Protein AF-A0A497AFD1-F1 (afdb_monomer_lite)

Structure (mmCIF, N/CA/C/O backbone):
data_AF-A0A497AFD1-F1
#
_entry.id   AF-A0A497AFD1-F1
#
loop_
_atom_site.group_PDB
_atom_site.id
_atom_site.type_symbol
_atom_site.label_atom_id
_atom_site.label_alt_id
_atom_site.label_comp_id
_atom_site.label_asym_id
_atom_site.label_entity_id
_atom_site.label_seq_id
_atom_site.pdbx_PDB_ins_code
_atom_site.Cartn_x
_atom_site.Cartn_y
_atom_site.Cartn_z
_atom_site.occupancy
_atom_site.B_iso_or_equiv
_atom_site.auth_seq_id
_atom_site.auth_comp_id
_atom_site.auth_asym_id
_atom_site.auth_atom_id
_atom_site.pdbx_PDB_model_num
ATOM 1 N N . MET A 1 1 ? 13.050 28.549 -11.000 1.00 39.09 1 MET A N 1
ATOM 2 C CA . MET A 1 1 ? 12.925 27.350 -10.146 1.00 39.09 1 MET A CA 1
ATOM 3 C C . MET A 1 1 ? 11.653 26.645 -10.579 1.00 39.09 1 MET A C 1
ATOM 5 O O . MET A 1 1 ? 10.597 27.262 -10.493 1.00 39.09 1 MET A O 1
ATOM 9 N N . SER A 1 2 ? 11.755 25.484 -11.226 1.00 32.81 2 SER A N 1
ATOM 10 C CA . SER A 1 2 ? 10.602 24.881 -11.901 1.00 32.81 2 SER A CA 1
ATOM 11 C C . SER A 1 2 ? 9.744 24.088 -10.911 1.00 32.81 2 SER A C 1
ATOM 13 O O . SER A 1 2 ? 10.252 23.513 -9.952 1.00 32.81 2 SER A O 1
ATOM 15 N N . PHE A 1 3 ? 8.434 24.023 -11.154 1.00 28.17 3 PHE A N 1
ATOM 16 C CA . PHE A 1 3 ? 7.496 23.162 -10.417 1.00 28.17 3 PHE A CA 1
ATOM 17 C C . PHE A 1 3 ? 7.945 21.681 -10.401 1.00 28.17 3 PHE A C 1
ATOM 19 O O . PHE A 1 3 ? 7.660 20.952 -9.454 1.00 28.17 3 PHE A O 1
ATOM 26 N N . TRP A 1 4 ? 8.725 21.259 -11.402 1.00 32.06 4 TRP A N 1
ATOM 27 C CA . TRP A 1 4 ? 9.298 19.917 -11.517 1.00 32.06 4 TRP A CA 1
ATOM 28 C C . TRP A 1 4 ? 10.461 19.647 -10.547 1.00 32.06 4 TRP A C 1
ATOM 30 O O . TRP A 1 4 ? 10.607 18.512 -10.096 1.00 32.06 4 TRP A O 1
ATOM 40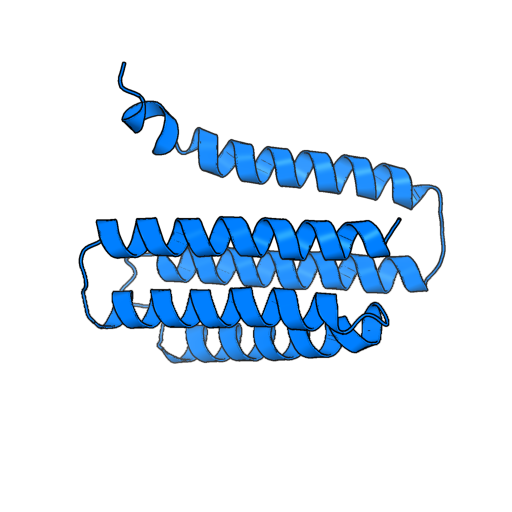 N N . ASP A 1 5 ? 11.210 20.675 -10.134 1.00 31.25 5 ASP A N 1
ATOM 41 C CA . ASP A 1 5 ? 12.281 20.551 -9.127 1.00 31.25 5 ASP A CA 1
ATOM 42 C C . ASP A 1 5 ? 11.717 20.385 -7.706 1.00 31.25 5 ASP A C 1
ATOM 44 O O . ASP A 1 5 ? 12.354 19.808 -6.825 1.00 31.25 5 ASP A O 1
ATOM 48 N N . ILE A 1 6 ? 10.489 20.865 -7.488 1.00 36.97 6 ILE A N 1
ATOM 49 C CA . ILE A 1 6 ? 9.772 20.746 -6.217 1.00 36.97 6 ILE A CA 1
ATOM 50 C C . ILE A 1 6 ? 9.176 19.335 -6.081 1.00 36.97 6 ILE A C 1
ATOM 52 O O . ILE A 1 6 ? 9.311 18.723 -5.026 1.00 36.97 6 ILE A O 1
ATOM 56 N N . VAL A 1 7 ? 8.602 18.776 -7.155 1.00 34.97 7 VAL A N 1
ATOM 57 C CA . VAL A 1 7 ? 7.932 17.456 -7.152 1.00 34.97 7 VAL A CA 1
ATOM 58 C C . VAL A 1 7 ? 8.905 16.270 -7.101 1.00 34.97 7 VAL A C 1
ATOM 60 O O . VAL A 1 7 ? 8.580 15.257 -6.486 1.00 34.97 7 VAL A O 1
ATOM 63 N N . ASN A 1 8 ? 10.110 16.401 -7.665 1.00 36.62 8 ASN A N 1
ATOM 64 C CA . ASN A 1 8 ? 11.159 15.369 -7.606 1.00 36.62 8 ASN A CA 1
ATOM 65 C C . ASN A 1 8 ? 12.081 15.479 -6.386 1.00 36.62 8 ASN A C 1
ATOM 67 O O . ASN A 1 8 ? 13.041 14.715 -6.261 1.00 36.62 8 ASN A O 1
ATOM 71 N N . SER A 1 9 ? 11.820 16.420 -5.481 1.00 32.56 9 SER A N 1
ATOM 72 C CA . SER A 1 9 ? 12.649 16.550 -4.297 1.00 32.56 9 SER A CA 1
ATOM 73 C C . SER A 1 9 ? 12.417 15.347 -3.374 1.00 32.56 9 SER A C 1
ATOM 75 O O . SER A 1 9 ? 11.257 15.043 -3.070 1.00 32.56 9 SER A O 1
ATOM 77 N N . PRO A 1 10 ? 13.481 14.697 -2.853 1.00 41.66 10 PRO A N 1
ATOM 78 C CA . PRO A 1 10 ? 13.355 13.725 -1.773 1.00 41.66 10 PRO A CA 1
ATOM 79 C C . PRO A 1 10 ? 12.468 14.282 -0.662 1.00 41.66 10 PRO A C 1
ATOM 81 O O . PRO A 1 10 ? 11.663 13.547 -0.121 1.00 41.66 10 PRO A O 1
ATOM 84 N N . VAL A 1 11 ? 12.502 15.602 -0.447 1.00 37.22 11 VAL A N 1
ATOM 85 C CA . VAL A 1 11 ? 11.670 16.361 0.488 1.00 37.22 11 VAL A CA 1
ATOM 86 C C . VAL A 1 11 ? 10.166 16.146 0.305 1.00 37.22 11 VAL A C 1
ATOM 88 O O . VAL A 1 11 ? 9.488 16.187 1.315 1.00 37.22 11 VAL A O 1
ATOM 91 N N . ILE A 1 12 ? 9.609 15.873 -0.884 1.00 38.88 12 ILE A N 1
ATOM 92 C CA . ILE A 1 12 ? 8.160 15.605 -1.033 1.00 38.88 12 ILE A CA 1
ATOM 93 C C . ILE A 1 12 ? 7.796 14.167 -0.675 1.00 38.88 12 ILE A C 1
ATOM 95 O O . ILE A 1 12 ? 6.793 13.950 -0.005 1.00 38.88 12 ILE A O 1
ATOM 99 N N . LEU A 1 13 ? 8.633 13.189 -1.017 1.00 42.22 13 LEU A N 1
ATOM 100 C CA . LEU A 1 13 ? 8.504 11.828 -0.484 1.00 42.22 13 LEU A CA 1
ATOM 101 C C . LEU A 1 13 ? 8.693 11.819 1.034 1.00 42.22 13 LEU A C 1
ATOM 103 O O . LEU A 1 13 ? 7.907 11.186 1.734 1.00 42.22 13 LEU A O 1
ATOM 107 N N . THR A 1 14 ? 9.665 12.586 1.536 1.00 45.72 14 THR A N 1
ATOM 108 C CA . THR A 1 14 ? 9.898 12.778 2.964 1.00 45.72 14 THR A CA 1
ATOM 109 C C . THR A 1 14 ? 8.737 13.523 3.611 1.00 45.72 14 THR A C 1
ATOM 111 O O . THR A 1 14 ? 8.323 13.121 4.684 1.00 45.72 14 THR A O 1
ATOM 114 N N . LEU A 1 15 ? 8.164 14.550 2.975 1.00 36.97 15 LEU A N 1
ATOM 115 C CA . LEU A 1 15 ? 7.009 15.312 3.467 1.00 36.97 15 LEU A CA 1
ATOM 116 C C . LEU A 1 15 ? 5.760 14.454 3.480 1.00 36.97 15 LEU A C 1
ATOM 118 O O . LEU A 1 15 ? 5.040 14.500 4.458 1.00 36.97 15 LEU A O 1
ATOM 122 N N . VAL A 1 16 ? 5.525 13.625 2.466 1.00 45.66 16 VAL A N 1
ATOM 123 C CA . VAL A 1 16 ? 4.439 12.645 2.482 1.00 45.66 16 VAL A CA 1
ATOM 124 C C . VAL A 1 16 ? 4.677 11.684 3.645 1.00 45.66 16 VAL A C 1
ATOM 126 O O . VAL A 1 16 ? 3.814 11.580 4.506 1.00 45.66 16 VAL A O 1
ATOM 129 N N . THR A 1 17 ? 5.866 11.085 3.798 1.00 50.34 17 THR A N 1
ATOM 130 C CA . THR A 1 17 ? 6.177 10.237 4.970 1.00 50.34 17 THR A CA 1
ATOM 131 C C . THR A 1 17 ? 6.171 10.974 6.318 1.00 50.34 17 THR A C 1
ATOM 133 O O . THR A 1 17 ? 5.902 10.345 7.333 1.00 50.34 17 THR A O 1
ATOM 136 N N . LEU A 1 18 ? 6.435 12.282 6.360 1.00 44.50 18 LEU A N 1
ATOM 137 C CA . LEU A 1 18 ? 6.412 13.127 7.561 1.00 44.50 18 LEU A CA 1
ATOM 138 C C . LEU A 1 18 ? 4.987 13.550 7.907 1.00 44.50 18 LEU A C 1
ATOM 140 O O . LEU A 1 18 ? 4.653 13.611 9.082 1.00 44.50 18 LEU A O 1
ATOM 144 N N . ILE A 1 19 ? 4.135 13.787 6.910 1.00 48.47 19 ILE A N 1
ATOM 145 C CA . ILE A 1 19 ? 2.694 13.989 7.062 1.00 48.47 19 ILE A CA 1
ATOM 146 C C . ILE A 1 19 ? 2.073 12.677 7.564 1.00 48.47 19 ILE A C 1
ATOM 148 O O . ILE A 1 19 ? 1.326 12.708 8.537 1.00 48.47 19 ILE A O 1
ATOM 152 N N . TRP A 1 20 ? 2.480 11.521 7.020 1.00 55.88 20 TRP A N 1
ATOM 153 C CA . TRP A 1 20 ? 2.125 10.189 7.532 1.00 55.88 20 TRP A CA 1
ATOM 154 C C . TRP A 1 20 ? 2.637 9.957 8.959 1.00 55.88 20 TRP A C 1
ATOM 156 O O . TRP A 1 20 ? 1.873 9.522 9.811 1.00 55.88 20 TRP A O 1
ATOM 166 N N . GLY A 1 21 ? 3.897 10.282 9.257 1.00 51.00 21 GLY A N 1
ATOM 167 C CA . GLY A 1 21 ? 4.484 10.134 10.592 1.00 51.00 21 GLY A CA 1
ATOM 168 C C . GLY A 1 21 ? 3.837 11.052 11.628 1.00 51.00 21 GLY A C 1
ATOM 169 O O . GLY A 1 21 ? 3.588 10.622 12.745 1.00 51.00 21 GLY A O 1
ATOM 170 N N . SER A 1 22 ? 3.497 12.282 11.244 1.00 46.84 22 SER A N 1
ATOM 171 C CA . SER A 1 22 ? 2.810 13.286 12.064 1.00 46.84 22 SER A CA 1
ATOM 172 C C . SER A 1 22 ? 1.352 12.917 12.341 1.00 46.84 22 SER A C 1
ATOM 174 O O . SER A 1 22 ? 0.908 13.000 13.487 1.00 46.84 22 SER A O 1
ATOM 176 N N . LEU A 1 23 ? 0.616 12.457 11.323 1.00 51.94 23 LEU A N 1
ATOM 177 C CA . LEU A 1 23 ? -0.770 12.007 11.468 1.00 51.94 23 LEU A CA 1
ATOM 178 C C . LEU A 1 23 ? -0.846 10.719 12.282 1.00 51.94 23 LEU A C 1
ATOM 180 O O . LEU A 1 23 ? -1.630 10.651 13.224 1.00 51.94 23 LEU A O 1
ATOM 184 N N . VAL A 1 24 ? 0.012 9.736 11.990 1.00 53.25 24 VAL A N 1
ATOM 185 C CA . VAL A 1 24 ? 0.115 8.495 12.768 1.00 53.25 24 VAL A CA 1
ATOM 186 C C . VAL A 1 24 ? 0.562 8.793 14.196 1.00 53.25 24 VAL A C 1
ATOM 188 O O . VAL A 1 24 ? -0.047 8.265 15.115 1.00 53.25 24 VAL A O 1
ATOM 191 N N . ALA A 1 25 ? 1.552 9.661 14.427 1.00 52.00 25 ALA A N 1
ATOM 192 C CA . ALA A 1 25 ? 1.996 10.016 15.776 1.00 52.00 25 ALA A CA 1
ATOM 193 C C . ALA A 1 25 ? 0.915 10.772 16.558 1.00 52.00 25 ALA A C 1
ATOM 195 O O . ALA A 1 25 ? 0.602 10.384 17.682 1.00 52.00 25 ALA A O 1
ATOM 196 N N . SER A 1 26 ? 0.289 11.795 15.972 1.00 50.47 26 SER A N 1
ATOM 197 C CA . SER A 1 26 ? -0.795 12.555 16.616 1.00 50.47 26 SER A CA 1
ATOM 198 C C . SER A 1 26 ? -1.984 11.655 16.956 1.00 50.47 26 SER A C 1
ATOM 200 O O . SER A 1 26 ? -2.563 11.757 18.036 1.00 50.47 26 SER A O 1
ATOM 202 N N . TRP A 1 27 ? -2.306 10.710 16.075 1.00 55.97 27 TRP A N 1
ATOM 203 C CA . TRP A 1 27 ? -3.396 9.762 16.270 1.00 55.97 27 TRP A CA 1
ATOM 204 C C . TRP A 1 27 ? -3.039 8.617 17.239 1.00 55.97 27 TRP A C 1
ATOM 206 O O . TRP A 1 27 ? -3.865 8.264 18.076 1.00 55.97 27 TRP A O 1
ATOM 216 N N . VAL A 1 28 ? -1.800 8.107 17.243 1.00 54.00 28 VAL A N 1
ATOM 217 C CA . VAL A 1 28 ? -1.277 7.187 18.278 1.00 54.00 28 VAL A CA 1
ATOM 218 C C . VAL A 1 28 ? -1.305 7.856 19.654 1.00 54.00 28 VAL A C 1
ATOM 220 O O . VAL A 1 28 ? -1.657 7.212 20.639 1.00 54.00 28 VAL A O 1
ATOM 223 N N . THR A 1 29 ? -1.012 9.156 19.725 1.00 55.62 29 THR A N 1
ATOM 224 C CA . THR A 1 29 ? -1.076 9.936 20.971 1.00 55.62 29 THR A CA 1
ATOM 225 C C . THR A 1 29 ? -2.523 10.100 21.453 1.00 55.62 29 THR A C 1
ATOM 227 O O . THR A 1 29 ? -2.799 9.915 22.636 1.00 55.62 29 THR A O 1
ATOM 230 N N . ALA A 1 30 ? -3.470 10.345 20.540 1.00 54.62 30 ALA A N 1
ATOM 231 C CA . ALA A 1 30 ? -4.904 10.382 20.847 1.00 54.62 30 ALA A CA 1
ATOM 232 C C . ALA A 1 30 ? -5.466 9.003 21.262 1.00 54.62 30 ALA A C 1
ATOM 234 O O . ALA A 1 30 ? -6.338 8.910 22.125 1.00 54.62 30 ALA A O 1
ATOM 235 N N . LEU A 1 31 ? -4.941 7.918 20.688 1.00 51.06 31 LEU A N 1
ATOM 236 C CA . LEU A 1 31 ? -5.305 6.540 21.022 1.00 51.06 31 LEU A CA 1
ATOM 237 C C . LEU A 1 31 ? -4.702 6.036 22.333 1.00 51.06 31 LEU A C 1
ATOM 239 O O . LEU A 1 31 ? -5.332 5.215 23.000 1.00 51.06 31 LEU A O 1
ATOM 243 N N . TRP A 1 32 ? -3.516 6.511 22.727 1.00 51.97 32 TRP A N 1
ATOM 244 C CA . TRP A 1 32 ? -2.876 6.120 23.989 1.00 51.97 32 TRP A CA 1
ATOM 245 C C . TRP A 1 32 ? -3.770 6.424 25.204 1.00 51.97 32 TRP A C 1
ATOM 247 O O . TRP A 1 32 ? -3.721 5.722 26.212 1.00 51.97 32 TRP A O 1
ATOM 257 N N . GLN A 1 33 ? -4.673 7.401 25.079 1.00 54.25 33 GLN A N 1
ATOM 258 C CA . GLN A 1 33 ? -5.678 7.721 26.094 1.00 54.25 33 GLN A CA 1
ATOM 259 C C . GLN A 1 33 ? -6.890 6.765 26.128 1.00 54.25 33 GLN A C 1
ATOM 261 O O . GLN A 1 33 ? -7.609 6.750 27.126 1.00 54.25 33 GLN A O 1
ATOM 266 N N . LYS A 1 34 ? -7.140 5.940 25.097 1.00 55.50 34 LYS A N 1
ATOM 267 C CA . LYS A 1 34 ? -8.369 5.130 24.945 1.00 55.50 34 LYS A CA 1
ATOM 268 C C . LYS A 1 34 ? -8.044 3.626 24.859 1.00 55.50 34 LYS A C 1
ATOM 270 O O . LYS A 1 34 ? -8.149 2.981 23.820 1.00 55.50 34 LYS A O 1
ATOM 275 N N . ARG A 1 35 ? -7.623 3.055 25.992 1.00 51.78 35 ARG A N 1
ATOM 276 C CA . ARG A 1 35 ? -7.180 1.654 26.163 1.00 51.78 35 ARG A CA 1
ATOM 277 C C . ARG A 1 35 ? -8.314 0.633 25.936 1.00 51.78 35 ARG A C 1
ATOM 279 O O . ARG A 1 35 ? -9.064 0.313 26.852 1.00 51.78 35 ARG A O 1
ATOM 286 N N . SER A 1 36 ? -8.423 0.066 24.732 1.00 61.97 36 SER A N 1
ATOM 287 C CA . SER A 1 36 ? -9.187 -1.171 24.492 1.00 61.97 36 SER A CA 1
ATOM 288 C C . SER A 1 36 ? -8.398 -2.106 23.570 1.00 61.97 36 SER A C 1
ATOM 290 O O . SER A 1 36 ? -7.960 -1.675 22.502 1.00 61.97 36 SER A O 1
ATOM 292 N N . HIS A 1 37 ? -8.324 -3.392 23.906 1.00 63.84 37 HIS A N 1
ATOM 293 C CA . HIS A 1 37 ? -7.585 -4.414 23.153 1.00 63.84 37 HIS A CA 1
ATOM 294 C C . HIS A 1 37 ? -7.961 -4.504 21.655 1.00 63.84 37 HIS A C 1
ATOM 296 O O . HIS A 1 37 ? -7.107 -4.704 20.797 1.00 63.84 37 HIS A O 1
ATOM 302 N N . HIS A 1 38 ? -9.228 -4.260 21.296 1.00 66.69 38 HIS A N 1
ATOM 303 C CA . HIS A 1 38 ? -9.655 -4.235 19.890 1.00 66.69 38 HIS A CA 1
ATOM 304 C C . HIS A 1 38 ? -9.021 -3.108 19.063 1.00 66.69 38 HIS A C 1
ATOM 306 O O . HIS A 1 38 ? -8.854 -3.265 17.857 1.00 66.69 38 HIS A O 1
ATOM 312 N N . HIS A 1 39 ? -8.672 -1.982 19.685 1.00 69.38 39 HIS A N 1
ATOM 313 C CA . HIS A 1 39 ? -8.039 -0.862 18.988 1.00 69.38 39 HIS A CA 1
ATOM 314 C C . HIS A 1 39 ? -6.559 -1.149 18.719 1.00 69.38 39 HIS A C 1
ATOM 316 O O . HIS A 1 39 ? -6.076 -0.839 17.634 1.00 69.38 39 HIS A O 1
ATOM 322 N N . GLU A 1 40 ? -5.870 -1.827 19.642 1.00 69.94 40 GLU A N 1
ATOM 323 C CA . GLU A 1 40 ? -4.476 -2.257 19.463 1.00 69.94 40 GLU A CA 1
ATOM 324 C C . GLU A 1 40 ? -4.322 -3.205 18.267 1.00 69.94 40 GLU A C 1
ATOM 326 O O . GLU A 1 40 ? -3.425 -3.023 17.447 1.00 69.94 40 GLU A O 1
ATOM 331 N N . VAL A 1 41 ? -5.237 -4.171 18.108 1.00 74.75 41 VAL A N 1
ATOM 332 C CA . VAL A 1 41 ? -5.212 -5.112 16.973 1.00 74.75 41 VAL A CA 1
ATOM 333 C C . VAL A 1 41 ? -5.421 -4.387 15.641 1.00 74.75 41 VAL A C 1
ATOM 335 O O . VAL A 1 41 ? -4.698 -4.641 14.679 1.00 74.75 41 VAL A O 1
ATOM 338 N N . LYS A 1 42 ? -6.378 -3.451 15.573 1.00 75.75 42 LYS A N 1
ATOM 339 C CA . LYS A 1 42 ? -6.621 -2.674 14.349 1.00 75.75 42 LYS A CA 1
ATOM 340 C C . LYS A 1 42 ? -5.473 -1.711 14.022 1.00 75.75 42 LYS A C 1
ATOM 342 O O . LYS A 1 42 ? -5.159 -1.518 12.850 1.00 75.75 42 LYS A O 1
ATOM 347 N N . LEU A 1 43 ? -4.839 -1.133 15.042 1.00 73.50 43 LEU A N 1
ATOM 348 C CA . LEU A 1 43 ? -3.659 -0.282 14.902 1.00 73.50 43 LEU A CA 1
ATOM 349 C C . LEU A 1 43 ? -2.466 -1.070 14.355 1.00 73.50 43 LEU A C 1
ATOM 351 O O . LEU A 1 43 ? -1.835 -0.638 13.392 1.00 73.50 43 LEU A O 1
ATOM 355 N N . LYS A 1 44 ? -2.194 -2.245 14.926 1.00 74.00 44 LYS A N 1
ATOM 356 C CA . LYS A 1 44 ? -1.122 -3.123 14.456 1.00 74.00 44 LYS A CA 1
ATOM 357 C C . LYS A 1 44 ? -1.331 -3.521 12.993 1.00 74.00 44 LYS A C 1
ATOM 359 O O . LYS A 1 44 ? -0.413 -3.397 12.192 1.00 74.00 44 LYS A O 1
ATOM 364 N N . TYR A 1 45 ? -2.558 -3.891 12.626 1.00 80.56 45 TYR A N 1
ATOM 365 C CA . TYR A 1 45 ? -2.917 -4.153 11.232 1.00 80.56 45 TYR A CA 1
ATOM 366 C C . TYR A 1 45 ? -2.635 -2.948 10.317 1.00 80.56 45 TYR A C 1
ATOM 368 O O . TYR A 1 45 ? -2.036 -3.098 9.254 1.00 80.56 45 TYR A O 1
ATOM 376 N N . ALA A 1 46 ? -3.046 -1.743 10.728 1.00 76.69 46 ALA A N 1
ATOM 377 C CA . ALA A 1 46 ? -2.841 -0.532 9.937 1.00 76.69 46 ALA A CA 1
ATOM 378 C C . ALA A 1 46 ? -1.349 -0.247 9.700 1.00 76.69 46 ALA A C 1
ATOM 380 O O . ALA A 1 46 ? -0.966 0.172 8.606 1.00 76.69 46 ALA A O 1
ATOM 381 N N . GLN A 1 47 ? -0.501 -0.510 10.698 1.00 75.44 47 GLN A N 1
ATOM 382 C CA . GLN A 1 47 ? 0.953 -0.408 10.569 1.00 75.44 47 GLN A CA 1
ATOM 383 C C . GLN A 1 47 ? 1.500 -1.446 9.585 1.00 75.44 47 GLN A C 1
ATOM 385 O O . GLN A 1 47 ? 2.204 -1.072 8.650 1.00 75.44 47 GLN A O 1
ATOM 390 N N . GLU A 1 48 ? 1.129 -2.718 9.744 1.00 78.38 48 GLU A N 1
ATOM 391 C CA . GLU A 1 48 ? 1.594 -3.818 8.889 1.00 78.38 48 GLU A CA 1
ATOM 392 C C . GLU A 1 48 ? 1.250 -3.592 7.411 1.00 78.38 48 GLU A C 1
ATOM 394 O O . GLU A 1 48 ? 2.130 -3.669 6.551 1.00 78.38 48 GLU A O 1
ATOM 399 N N . VAL A 1 49 ? -0.005 -3.246 7.103 1.00 80.38 49 VAL A N 1
ATOM 400 C CA . VAL A 1 49 ? -0.439 -3.051 5.710 1.00 80.38 49 VAL A CA 1
ATOM 401 C C . VAL A 1 49 ? 0.252 -1.842 5.066 1.00 80.38 49 VAL A C 1
ATOM 403 O O . VAL A 1 49 ? 0.603 -1.874 3.886 1.00 80.38 49 VAL A O 1
ATOM 406 N N . THR A 1 50 ? 0.518 -0.794 5.854 1.00 76.50 50 THR A N 1
ATOM 407 C CA . THR A 1 50 ? 1.224 0.408 5.390 1.00 76.50 50 THR A CA 1
ATOM 408 C C . THR A 1 50 ? 2.703 0.120 5.140 1.00 76.50 50 THR A C 1
ATOM 410 O O . THR A 1 50 ? 3.259 0.582 4.143 1.00 76.50 50 THR A O 1
ATOM 413 N N . SER A 1 51 ? 3.348 -0.668 6.002 1.00 78.12 51 SER A N 1
ATOM 414 C CA . SER A 1 51 ? 4.736 -1.093 5.807 1.00 78.12 51 SER A CA 1
ATOM 415 C C . SER A 1 51 ? 4.891 -1.954 4.554 1.00 78.12 51 SER A C 1
ATOM 417 O O . SER A 1 51 ? 5.759 -1.660 3.733 1.00 78.12 51 SER A O 1
ATOM 419 N N . ALA A 1 52 ? 4.007 -2.937 4.354 1.00 79.88 52 ALA A N 1
ATOM 420 C CA . ALA A 1 52 ? 4.009 -3.781 3.159 1.00 79.88 52 ALA A CA 1
ATOM 421 C C . ALA A 1 52 ? 3.805 -2.959 1.874 1.00 79.88 52 ALA A C 1
ATOM 423 O O . ALA A 1 52 ? 4.510 -3.146 0.884 1.00 79.88 52 ALA A O 1
ATOM 424 N N . TYR A 1 53 ? 2.898 -1.980 1.909 1.00 81.69 53 TYR A N 1
ATOM 425 C CA . TYR A 1 53 ? 2.693 -1.038 0.811 1.00 81.69 53 TYR A CA 1
ATOM 426 C C . TYR A 1 53 ? 3.963 -0.238 0.465 1.00 81.69 53 TYR A C 1
ATOM 428 O O . TYR A 1 53 ? 4.352 -0.144 -0.702 1.00 81.69 53 TYR A O 1
ATOM 436 N N . GLN A 1 54 ? 4.633 0.330 1.472 1.00 81.06 54 GLN A N 1
ATOM 437 C CA . GLN A 1 54 ? 5.868 1.094 1.268 1.00 81.06 54 GLN A CA 1
ATOM 438 C C . GLN A 1 54 ? 6.990 0.227 0.698 1.00 81.06 54 GLN A C 1
ATOM 440 O O . GLN A 1 54 ? 7.745 0.680 -0.165 1.00 81.06 54 GLN A O 1
ATOM 445 N N . GLU A 1 55 ? 7.098 -1.013 1.169 1.00 82.19 55 GLU A N 1
ATOM 446 C CA . GLU A 1 55 ? 8.050 -1.987 0.652 1.00 82.19 55 GLU A CA 1
ATOM 447 C C . GLU A 1 55 ? 7.776 -2.302 -0.821 1.00 82.19 55 GLU A C 1
ATOM 449 O O . GLU A 1 55 ? 8.692 -2.220 -1.637 1.00 82.19 55 GLU A O 1
ATOM 454 N N . TYR A 1 56 ? 6.510 -2.492 -1.199 1.00 85.31 56 TYR A N 1
ATOM 455 C CA . TYR A 1 56 ? 6.116 -2.738 -2.587 1.00 85.31 56 TYR A CA 1
ATOM 456 C C . TYR A 1 56 ? 6.519 -1.567 -3.495 1.00 85.31 56 TYR A C 1
ATOM 458 O O . TYR A 1 56 ? 7.115 -1.760 -4.556 1.00 85.31 56 TYR A O 1
ATOM 466 N N . ILE A 1 57 ? 6.261 -0.328 -3.069 1.00 83.06 57 ILE A N 1
ATOM 467 C CA . ILE A 1 57 ? 6.665 0.875 -3.811 1.00 83.06 57 ILE A CA 1
ATOM 468 C C . ILE A 1 57 ? 8.190 0.965 -3.943 1.00 83.06 57 ILE A C 1
ATOM 470 O O . ILE A 1 57 ? 8.690 1.286 -5.025 1.00 83.06 57 ILE A O 1
ATOM 474 N N . ARG A 1 58 ? 8.949 0.672 -2.876 1.00 82.56 58 ARG A N 1
ATOM 475 C CA . ARG A 1 58 ? 10.420 0.634 -2.947 1.00 82.56 58 ARG A CA 1
ATOM 476 C C . ARG A 1 58 ? 10.887 -0.399 -3.956 1.00 82.56 58 ARG A C 1
ATOM 478 O O . ARG A 1 58 ? 11.749 -0.084 -4.770 1.00 82.56 58 ARG A O 1
ATOM 485 N N . MET A 1 59 ? 10.287 -1.583 -3.939 1.00 80.75 59 MET A N 1
ATOM 486 C CA . MET A 1 59 ? 10.600 -2.650 -4.876 1.00 80.75 59 MET A CA 1
ATOM 487 C C . MET A 1 59 ? 10.283 -2.251 -6.320 1.00 80.75 59 MET A C 1
ATOM 489 O O . MET A 1 59 ? 11.074 -2.534 -7.213 1.00 80.75 59 MET A O 1
ATOM 493 N N . ILE A 1 60 ? 9.174 -1.542 -6.571 1.00 80.75 60 ILE A N 1
ATOM 494 C CA . ILE A 1 60 ? 8.830 -0.989 -7.897 1.00 80.75 60 ILE A CA 1
ATOM 495 C C . ILE A 1 60 ? 9.815 0.096 -8.346 1.00 80.75 60 ILE A C 1
ATOM 497 O O . ILE A 1 60 ? 9.987 0.292 -9.543 1.00 80.75 60 ILE A O 1
ATOM 501 N N . ARG A 1 61 ? 10.466 0.814 -7.433 1.00 76.75 61 ARG A N 1
ATOM 502 C CA . ARG A 1 61 ? 11.404 1.890 -7.789 1.00 76.75 61 ARG A CA 1
ATOM 503 C C . ARG A 1 61 ? 12.865 1.460 -7.798 1.00 76.75 61 ARG A C 1
ATOM 505 O O . ARG A 1 61 ? 13.690 2.129 -8.411 1.00 76.75 61 ARG A O 1
ATOM 512 N N . SER A 1 62 ? 13.221 0.363 -7.138 1.00 74.75 62 SER A N 1
ATOM 513 C CA . SER A 1 62 ? 14.617 -0.058 -7.022 1.00 74.75 62 SER A CA 1
ATOM 514 C C . SER A 1 62 ? 15.131 -0.631 -8.336 1.00 74.75 62 SER A C 1
ATOM 516 O O . SER A 1 62 ? 14.606 -1.641 -8.798 1.00 74.75 62 SER A O 1
ATOM 518 N N . ASN A 1 63 ? 16.174 -0.047 -8.923 1.00 60.41 63 ASN A N 1
ATOM 519 C CA . ASN A 1 63 ? 16.870 -0.565 -10.119 1.00 60.41 63 ASN A CA 1
ATOM 520 C C . ASN A 1 63 ? 17.718 -1.822 -9.850 1.00 60.41 63 ASN A C 1
ATOM 522 O O . ASN A 1 63 ? 18.567 -2.184 -10.653 1.00 60.41 63 ASN A O 1
ATOM 526 N N . LEU A 1 64 ? 17.541 -2.463 -8.695 1.00 51.75 64 LEU A N 1
ATOM 527 C CA . LEU A 1 64 ? 18.262 -3.675 -8.351 1.00 51.75 64 LEU A CA 1
ATOM 528 C C . LEU A 1 64 ? 17.705 -4.830 -9.184 1.00 51.75 64 LEU A C 1
ATOM 530 O O . LEU A 1 64 ? 16.615 -5.320 -8.891 1.00 51.75 64 LEU A O 1
ATOM 534 N N . ASP A 1 65 ? 18.511 -5.323 -10.126 1.00 52.09 65 ASP A N 1
ATOM 535 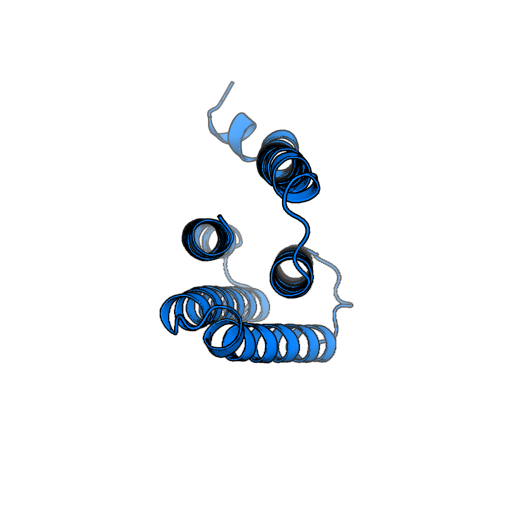C CA . ASP A 1 65 ? 18.367 -6.585 -10.884 1.00 52.09 65 ASP A CA 1
ATOM 536 C C . ASP A 1 65 ? 18.212 -7.848 -9.997 1.00 52.09 65 ASP A C 1
ATOM 538 O O . ASP A 1 65 ? 18.322 -8.983 -10.456 1.00 52.09 65 ASP A O 1
ATOM 542 N N . ARG A 1 66 ? 18.001 -7.668 -8.690 1.00 48.97 66 ARG A N 1
ATOM 543 C CA . ARG A 1 66 ? 18.104 -8.675 -7.637 1.00 48.97 66 ARG A CA 1
ATOM 544 C C . ARG A 1 66 ? 16.848 -8.867 -6.797 1.00 48.97 66 ARG A C 1
ATOM 546 O O . ARG A 1 66 ? 16.869 -9.732 -5.928 1.00 48.97 66 ARG A O 1
ATOM 553 N N . LEU A 1 67 ? 15.776 -8.113 -7.036 1.00 56.12 67 LEU A N 1
ATOM 554 C CA . LEU A 1 67 ? 14.475 -8.497 -6.491 1.00 56.12 67 LEU A CA 1
ATOM 555 C C . LEU A 1 67 ? 13.964 -9.663 -7.318 1.00 56.12 67 LEU A C 1
ATOM 557 O O . LEU A 1 67 ? 13.557 -9.493 -8.470 1.00 56.12 67 LEU A O 1
ATOM 561 N N . SER A 1 68 ? 14.054 -10.861 -6.750 1.00 64.69 68 SER A N 1
ATOM 562 C CA . SER A 1 68 ? 13.555 -12.045 -7.425 1.00 64.69 68 SER A CA 1
ATOM 563 C C . SER A 1 68 ? 12.051 -11.869 -7.636 1.00 64.69 68 SER A C 1
ATOM 565 O O . SER A 1 68 ? 11.358 -11.303 -6.788 1.00 64.69 68 SER A O 1
ATOM 567 N N . GLY A 1 69 ? 11.514 -12.334 -8.769 1.00 72.69 69 GLY A N 1
ATOM 568 C CA . GLY A 1 69 ? 10.065 -12.286 -9.010 1.00 72.69 69 GLY A CA 1
ATOM 569 C C . GLY A 1 69 ? 9.259 -12.866 -7.838 1.00 72.69 69 GLY A C 1
ATOM 570 O O . GLY A 1 69 ? 8.183 -12.361 -7.535 1.00 72.69 69 GLY A O 1
ATOM 571 N N . LYS A 1 70 ? 9.863 -13.820 -7.119 1.00 81.94 70 LYS A N 1
ATOM 572 C CA . LYS A 1 70 ? 9.353 -14.433 -5.897 1.00 81.94 70 LYS A CA 1
ATOM 573 C C . LYS A 1 70 ? 9.159 -13.450 -4.739 1.00 81.94 70 LYS A C 1
ATOM 575 O O . LYS A 1 70 ? 8.100 -13.484 -4.132 1.00 81.94 70 LYS A O 1
ATOM 580 N N . ASP A 1 71 ? 10.106 -12.552 -4.460 1.00 82.31 71 ASP A N 1
ATOM 581 C CA . ASP A 1 71 ? 9.963 -11.583 -3.356 1.00 82.31 71 ASP A CA 1
ATOM 582 C C . ASP A 1 71 ? 8.758 -10.655 -3.591 1.00 82.31 71 ASP A C 1
ATOM 584 O O . ASP A 1 71 ? 8.018 -10.307 -2.672 1.00 82.31 71 ASP A O 1
ATOM 588 N N . PHE A 1 72 ? 8.518 -10.297 -4.857 1.00 83.06 72 PHE A N 1
ATOM 589 C CA . PHE A 1 72 ? 7.329 -9.546 -5.259 1.00 83.06 72 PHE A CA 1
ATOM 590 C C . PHE A 1 72 ? 6.047 -10.353 -5.096 1.00 83.06 72 PHE A C 1
ATOM 592 O O . PHE A 1 72 ? 5.049 -9.807 -4.633 1.00 83.06 72 PHE A O 1
ATOM 599 N N . ASP A 1 73 ? 6.058 -11.620 -5.503 1.00 87.25 73 ASP A N 1
ATOM 600 C CA . ASP A 1 73 ? 4.885 -12.489 -5.422 1.00 87.25 73 ASP A CA 1
ATOM 601 C C . ASP A 1 73 ? 4.515 -12.790 -3.960 1.00 87.25 73 ASP A C 1
ATOM 603 O O . ASP A 1 73 ? 3.331 -12.772 -3.608 1.00 87.25 73 ASP A O 1
ATOM 607 N N . ASP A 1 74 ? 5.515 -12.974 -3.095 1.00 89.69 74 ASP A N 1
ATOM 608 C CA . ASP A 1 74 ? 5.348 -13.181 -1.656 1.00 89.69 74 ASP A CA 1
ATOM 609 C C . ASP A 1 74 ? 4.762 -11.922 -0.993 1.00 89.69 74 ASP A C 1
ATOM 611 O O . ASP A 1 74 ? 3.751 -12.003 -0.286 1.00 89.69 74 ASP A O 1
ATOM 615 N N . LEU A 1 75 ? 5.315 -10.737 -1.285 1.00 88.75 75 LEU A N 1
ATOM 616 C CA . LEU A 1 75 ? 4.795 -9.470 -0.760 1.00 88.75 75 LEU A CA 1
ATOM 617 C C . LEU A 1 75 ? 3.386 -9.159 -1.286 1.00 88.75 75 LEU A C 1
ATOM 619 O O . LEU A 1 75 ? 2.513 -8.737 -0.524 1.00 88.75 75 LEU A O 1
ATOM 623 N N . HIS A 1 76 ? 3.133 -9.401 -2.572 1.00 89.06 76 HIS A N 1
ATOM 624 C CA . HIS A 1 76 ? 1.813 -9.226 -3.173 1.00 89.06 76 HIS A CA 1
ATOM 625 C C . HIS A 1 76 ? 0.777 -10.133 -2.501 1.00 89.06 76 HIS A C 1
ATOM 627 O O . HIS A 1 76 ? -0.284 -9.667 -2.083 1.00 89.06 76 HIS A O 1
ATOM 633 N N . SER A 1 77 ? 1.107 -11.413 -2.319 1.00 90.69 77 SER A N 1
ATOM 634 C CA . SER A 1 77 ? 0.244 -12.383 -1.638 1.00 90.69 77 SER A CA 1
ATOM 635 C C . SER A 1 77 ? -0.026 -11.986 -0.186 1.00 90.69 77 SER A C 1
ATOM 637 O O . SER A 1 77 ? -1.163 -12.093 0.285 1.00 90.69 77 SER A O 1
ATOM 639 N N . HIS A 1 78 ? 0.989 -11.468 0.512 1.00 90.00 78 HIS A N 1
ATOM 640 C CA . HIS A 1 78 ? 0.832 -10.932 1.860 1.00 90.00 78 HIS A CA 1
ATOM 641 C C . HIS A 1 78 ? -0.166 -9.766 1.891 1.00 90.00 78 HIS A C 1
ATOM 643 O O . HIS A 1 78 ? -1.106 -9.785 2.689 1.00 90.00 78 HIS A O 1
ATOM 649 N N . MET A 1 79 ? -0.031 -8.791 0.988 1.00 90.44 79 MET A N 1
ATOM 650 C CA . MET A 1 79 ? -0.954 -7.655 0.917 1.00 90.44 79 MET A CA 1
ATOM 651 C C . MET A 1 79 ? -2.389 -8.082 0.573 1.00 90.44 79 MET A C 1
ATOM 653 O O . MET A 1 79 ? -3.330 -7.582 1.189 1.00 90.44 79 MET A O 1
ATOM 657 N N . VAL A 1 80 ? -2.579 -9.037 -0.346 1.00 90.69 80 VAL A N 1
ATOM 658 C CA . VAL A 1 80 ? -3.912 -9.590 -0.668 1.00 90.69 80 VAL A CA 1
ATOM 659 C C . VAL A 1 80 ? -4.546 -10.239 0.564 1.00 90.69 80 VAL A C 1
ATOM 661 O O . VAL A 1 80 ? -5.737 -10.056 0.826 1.00 90.69 80 VAL A O 1
ATOM 664 N N . SER A 1 81 ? -3.760 -10.980 1.348 1.00 88.06 81 SER A N 1
ATOM 665 C CA . SER A 1 81 ? -4.227 -11.565 2.607 1.00 88.06 81 SER A CA 1
ATOM 666 C C . SER A 1 81 ? -4.668 -10.482 3.599 1.00 88.06 81 SER A C 1
ATOM 668 O O . SER A 1 81 ? -5.782 -10.546 4.126 1.00 88.06 81 SER A O 1
ATOM 670 N N . GLN A 1 82 ? -3.854 -9.437 3.782 1.00 85.62 82 GLN A N 1
ATOM 671 C CA . GLN A 1 82 ? -4.178 -8.311 4.663 1.00 85.62 82 GLN A CA 1
ATOM 672 C C . GLN A 1 82 ? -5.466 -7.600 4.219 1.00 85.62 82 GLN A C 1
ATOM 674 O O . GLN A 1 82 ? -6.374 -7.422 5.030 1.00 85.62 82 GLN A O 1
ATOM 679 N N . ALA A 1 83 ? -5.629 -7.299 2.926 1.00 86.12 83 ALA A N 1
ATOM 680 C CA . ALA A 1 83 ? -6.843 -6.669 2.397 1.00 86.12 83 ALA A CA 1
ATOM 681 C C . ALA A 1 83 ? -8.117 -7.479 2.710 1.00 86.12 83 ALA A C 1
ATOM 683 O O . ALA A 1 83 ? -9.151 -6.915 3.081 1.00 86.12 83 ALA A O 1
ATOM 684 N N . ARG A 1 84 ? -8.046 -8.815 2.641 1.00 85.62 84 ARG A N 1
ATOM 685 C CA . ARG A 1 84 ? -9.161 -9.691 3.042 1.00 85.62 84 ARG A CA 1
ATOM 686 C C . ARG A 1 84 ? -9.443 -9.584 4.537 1.00 85.62 84 ARG A C 1
ATOM 688 O O . ARG A 1 84 ? -10.602 -9.429 4.920 1.00 85.62 84 ARG A O 1
ATOM 695 N N . ILE A 1 85 ? -8.402 -9.624 5.370 1.00 84.44 85 ILE A N 1
ATOM 696 C CA . ILE A 1 85 ? -8.509 -9.502 6.831 1.00 84.44 85 ILE A CA 1
ATOM 697 C C . ILE A 1 85 ? -9.109 -8.146 7.225 1.00 84.44 85 ILE A C 1
ATOM 699 O O . ILE A 1 85 ? -9.936 -8.101 8.136 1.00 84.44 85 ILE A O 1
ATOM 703 N N . ALA A 1 86 ? -8.797 -7.066 6.503 1.00 81.81 86 ALA A N 1
ATOM 704 C CA . ALA A 1 86 ? -9.340 -5.727 6.741 1.00 81.81 86 ALA A CA 1
ATOM 705 C C . ALA A 1 86 ? -10.875 -5.714 6.793 1.00 81.81 86 ALA A C 1
ATOM 707 O O . ALA A 1 86 ? -11.471 -5.135 7.703 1.00 81.81 86 ALA A O 1
ATOM 708 N N . GLY A 1 87 ? -11.527 -6.394 5.844 1.00 79.50 87 GLY A N 1
ATOM 709 C CA . GLY A 1 87 ? -12.987 -6.463 5.788 1.00 79.50 87 GLY A CA 1
ATOM 710 C C . GLY A 1 87 ? -13.602 -7.059 7.058 1.00 79.50 87 GLY A C 1
ATOM 711 O O . GLY A 1 87 ? -14.621 -6.567 7.548 1.00 79.50 87 GLY A O 1
ATOM 712 N N . PHE A 1 88 ? -12.952 -8.078 7.627 1.00 81.88 88 PHE A N 1
ATOM 713 C CA . PHE A 1 88 ? -13.372 -8.714 8.877 1.00 81.88 88 PHE A CA 1
ATOM 714 C C . PHE A 1 88 ? -13.018 -7.860 10.098 1.00 81.88 88 PHE A C 1
ATOM 716 O O . PHE A 1 88 ? -13.872 -7.607 10.949 1.00 81.88 88 PHE A O 1
ATOM 723 N N . LEU A 1 89 ? -11.777 -7.376 10.164 1.00 83.56 89 LEU A N 1
ATOM 724 C CA . LEU A 1 89 ? -11.220 -6.656 11.306 1.00 83.56 89 LEU A CA 1
ATOM 725 C C . LEU A 1 89 ? -11.930 -5.319 11.563 1.00 83.56 89 LEU A C 1
ATOM 727 O O . LEU A 1 89 ? -12.200 -4.955 12.710 1.00 83.56 89 LEU A O 1
ATOM 731 N N . PHE A 1 90 ? -12.286 -4.603 10.498 1.00 80.19 90 PHE A N 1
ATOM 732 C CA . PHE A 1 90 ? -13.004 -3.333 10.590 1.00 80.19 90 PHE A CA 1
ATOM 733 C C . PHE A 1 90 ? -14.524 -3.478 10.506 1.00 80.19 90 PHE A C 1
ATOM 735 O O . PHE A 1 90 ? -15.231 -2.485 10.675 1.00 80.19 90 PHE A O 1
ATOM 742 N N . ARG A 1 91 ? -15.032 -4.697 10.266 1.00 82.56 91 ARG A N 1
ATOM 743 C CA . ARG A 1 91 ? -16.447 -4.966 9.952 1.00 82.56 91 ARG A CA 1
ATOM 744 C C . ARG A 1 91 ? -16.970 -4.080 8.814 1.00 82.56 91 ARG A C 1
ATOM 746 O O . ARG A 1 91 ? -18.142 -3.711 8.788 1.00 82.56 91 ARG A O 1
ATOM 753 N N . ASP A 1 92 ? -16.091 -3.729 7.881 1.00 83.56 92 ASP A N 1
ATOM 754 C CA . ASP A 1 92 ? -16.398 -2.876 6.740 1.00 83.56 92 ASP A CA 1
ATOM 755 C C . ASP A 1 92 ? -15.710 -3.425 5.491 1.00 83.56 92 ASP A C 1
ATOM 757 O O . ASP A 1 92 ? -14.497 -3.306 5.308 1.00 83.56 92 ASP A O 1
ATOM 761 N N . LYS A 1 93 ? -16.512 -4.020 4.602 1.00 84.38 93 LYS A N 1
ATOM 762 C CA . LYS A 1 93 ? -16.027 -4.588 3.339 1.00 84.38 93 LYS A CA 1
ATOM 763 C C . LYS A 1 93 ? -15.368 -3.538 2.444 1.00 84.38 93 LYS A C 1
ATOM 765 O O . LYS A 1 93 ? -14.509 -3.904 1.647 1.00 84.38 93 LYS A O 1
ATOM 770 N N . ARG A 1 94 ? -15.724 -2.257 2.590 1.00 87.19 94 ARG A N 1
ATOM 771 C CA . ARG A 1 94 ? -15.157 -1.166 1.790 1.00 87.19 94 ARG A CA 1
ATOM 772 C C . ARG A 1 94 ? -13.675 -0.981 2.086 1.00 87.19 94 ARG A C 1
ATOM 774 O O . ARG A 1 94 ? -12.924 -0.737 1.159 1.00 87.19 94 ARG A O 1
ATOM 781 N N . ILE A 1 95 ? -13.237 -1.178 3.334 1.00 82.69 95 ILE A N 1
ATOM 782 C CA . ILE A 1 95 ? -11.811 -1.074 3.687 1.00 82.69 95 ILE A CA 1
ATOM 783 C C . ILE A 1 95 ? -11.003 -2.161 2.980 1.00 82.69 95 ILE A C 1
ATOM 785 O O . ILE A 1 95 ? -9.963 -1.868 2.396 1.00 82.69 95 ILE A O 1
ATOM 789 N N . GLY A 1 96 ? -11.496 -3.402 2.985 1.00 86.00 96 GLY A N 1
ATOM 790 C CA . GLY A 1 96 ? -10.837 -4.490 2.260 1.00 86.00 96 GLY A CA 1
ATOM 791 C C . GLY A 1 96 ? -10.821 -4.264 0.747 1.00 86.00 96 GLY A C 1
ATOM 792 O O . GLY A 1 96 ? -9.798 -4.470 0.101 1.00 86.00 96 GLY A O 1
ATOM 793 N N . GLN A 1 97 ? -11.926 -3.767 0.184 1.00 89.88 97 GLN A N 1
ATOM 794 C CA . GLN A 1 97 ? -12.023 -3.429 -1.239 1.00 89.88 97 GLN A CA 1
ATOM 795 C C . GLN A 1 97 ? -11.077 -2.292 -1.643 1.00 89.88 97 GLN A C 1
ATOM 797 O O . GLN A 1 97 ? -10.430 -2.391 -2.681 1.00 89.88 97 GLN A O 1
ATOM 802 N N . SER A 1 98 ? -10.951 -1.240 -0.831 1.00 88.81 98 SER A N 1
ATOM 803 C CA . SER A 1 98 ? -10.033 -0.134 -1.115 1.00 88.81 98 SER A CA 1
ATOM 804 C C . SER A 1 98 ? -8.582 -0.610 -1.173 1.00 88.81 98 SER A C 1
ATOM 806 O O . SER A 1 98 ? -7.869 -0.275 -2.114 1.00 88.81 98 SER A O 1
ATOM 808 N N . TRP A 1 99 ? -8.154 -1.451 -0.226 1.00 88.62 99 TRP A N 1
ATOM 809 C CA . TRP A 1 99 ? -6.807 -2.027 -0.259 1.00 88.62 99 TRP A CA 1
ATOM 810 C C . TRP A 1 99 ? -6.596 -2.979 -1.437 1.00 88.62 99 TRP A C 1
ATOM 812 O O . TRP A 1 99 ? -5.528 -2.947 -2.044 1.00 88.62 99 TRP A O 1
ATOM 822 N N . GLN A 1 100 ? -7.607 -3.763 -1.821 1.00 91.56 100 GLN A N 1
ATOM 823 C CA . GLN A 1 100 ? -7.529 -4.596 -3.023 1.00 91.56 100 GLN A CA 1
ATOM 824 C C . GLN A 1 100 ? -7.288 -3.747 -4.282 1.00 91.56 100 GLN A C 1
ATOM 826 O O . GLN A 1 100 ? -6.392 -4.057 -5.059 1.00 91.56 100 GLN A O 1
ATOM 831 N N . THR A 1 101 ? -7.991 -2.619 -4.432 1.00 92.81 101 THR A N 1
ATOM 832 C CA . THR A 1 101 ? -7.778 -1.681 -5.550 1.00 92.81 101 THR A CA 1
ATOM 833 C C . THR A 1 101 ? -6.340 -1.155 -5.603 1.00 92.81 101 THR A C 1
ATOM 835 O O . THR A 1 101 ? -5.752 -1.055 -6.681 1.00 92.81 101 THR A O 1
ATOM 838 N N . VAL A 1 102 ? -5.748 -0.829 -4.448 1.00 89.50 102 VAL A N 1
ATOM 839 C CA . VAL A 1 102 ? -4.346 -0.383 -4.359 1.00 89.50 102 VAL A CA 1
ATOM 840 C C . VAL A 1 102 ? -3.398 -1.483 -4.836 1.00 89.50 102 VAL A C 1
ATOM 842 O O . VAL A 1 102 ? -2.493 -1.222 -5.628 1.00 89.50 102 VAL A O 1
ATOM 845 N N . ILE A 1 103 ? -3.628 -2.718 -4.391 1.00 91.81 103 ILE A N 1
ATOM 846 C CA . ILE A 1 103 ? -2.816 -3.891 -4.734 1.00 91.81 103 ILE A CA 1
ATOM 847 C C . ILE A 1 103 ? -2.897 -4.207 -6.233 1.00 91.81 103 ILE A C 1
ATOM 849 O O . ILE A 1 103 ? -1.869 -4.447 -6.870 1.00 91.81 103 ILE A O 1
ATOM 853 N N . ASP A 1 104 ? -4.090 -4.137 -6.820 1.00 92.94 104 ASP A N 1
ATOM 854 C CA . ASP A 1 104 ? -4.299 -4.381 -8.249 1.00 92.94 104 ASP A CA 1
ATOM 855 C C . ASP A 1 104 ? -3.575 -3.322 -9.098 1.00 92.94 104 ASP A C 1
ATOM 857 O O . ASP A 1 104 ? -2.900 -3.638 -10.085 1.00 92.94 104 ASP A O 1
ATOM 861 N N . LYS A 1 105 ? -3.629 -2.050 -8.678 1.00 91.12 105 LYS A N 1
ATOM 862 C CA . LYS A 1 105 ? -2.877 -0.974 -9.338 1.00 91.12 105 LYS A CA 1
ATOM 863 C C . LYS A 1 105 ? -1.366 -1.168 -9.193 1.00 91.12 105 LYS A C 1
ATOM 865 O O . LYS A 1 105 ? -0.653 -1.005 -10.183 1.00 91.12 105 LYS A O 1
ATOM 870 N N . LEU A 1 106 ? -0.869 -1.583 -8.028 1.00 88.62 106 LEU A N 1
ATOM 871 C CA . LEU A 1 106 ? 0.547 -1.922 -7.830 1.00 88.62 106 LEU A CA 1
ATOM 872 C C . LEU A 1 106 ? 1.011 -3.067 -8.738 1.00 88.62 106 LEU A C 1
ATOM 874 O O . LEU A 1 106 ? 2.093 -2.986 -9.322 1.00 88.62 106 LEU A O 1
ATOM 878 N N . ALA A 1 107 ? 0.193 -4.109 -8.908 1.00 89.38 107 ALA A N 1
ATOM 879 C CA . ALA A 1 107 ? 0.477 -5.191 -9.848 1.00 89.38 107 ALA A CA 1
ATOM 880 C C . ALA A 1 107 ? 0.553 -4.686 -11.294 1.00 89.38 107 ALA A C 1
ATOM 882 O O . ALA A 1 107 ? 1.475 -5.057 -12.020 1.00 89.38 107 ALA A O 1
ATOM 883 N N . SER A 1 108 ? -0.350 -3.784 -11.693 1.00 89.81 108 SER A N 1
ATOM 884 C CA . SER A 1 108 ? -0.303 -3.180 -13.030 1.00 89.81 108 SER A CA 1
ATOM 885 C C . SER A 1 108 ? 0.982 -2.374 -13.259 1.00 89.81 108 SER A C 1
ATOM 887 O O . SER A 1 108 ? 1.610 -2.494 -14.309 1.00 89.81 108 SER A O 1
ATOM 889 N N . VAL A 1 109 ? 1.439 -1.616 -12.255 1.00 87.62 109 VAL A N 1
ATOM 890 C CA . VAL A 1 109 ? 2.702 -0.867 -12.326 1.00 87.62 109 VAL A CA 1
ATOM 891 C C . VAL A 1 109 ? 3.898 -1.815 -12.421 1.00 87.62 109 VAL A C 1
ATOM 893 O O . VAL A 1 109 ? 4.801 -1.583 -13.224 1.00 87.62 109 VAL A O 1
ATOM 896 N N . ARG A 1 110 ? 3.898 -2.909 -11.648 1.00 85.75 110 ARG A N 1
ATOM 897 C CA . ARG A 1 110 ? 4.928 -3.955 -11.744 1.00 85.75 110 ARG A CA 1
ATOM 898 C C . ARG A 1 110 ? 4.985 -4.545 -13.153 1.00 85.75 110 ARG A C 1
ATOM 900 O O . ARG A 1 110 ? 6.079 -4.663 -13.692 1.00 85.75 110 ARG A O 1
ATOM 907 N N . ALA A 1 111 ? 3.844 -4.886 -13.751 1.00 86.19 111 ALA A N 1
ATOM 908 C CA . ALA A 1 111 ? 3.796 -5.440 -15.105 1.00 86.19 111 ALA A CA 1
ATOM 909 C C . ALA A 1 111 ? 4.409 -4.474 -16.132 1.00 86.19 111 ALA A C 1
ATOM 911 O O . ALA A 1 111 ? 5.298 -4.862 -16.885 1.00 86.19 111 ALA A O 1
ATOM 912 N N . LEU A 1 112 ? 4.034 -3.189 -16.079 1.00 85.25 112 LEU A N 1
ATOM 913 C CA . LEU A 1 112 ? 4.618 -2.148 -16.937 1.00 85.25 112 LEU A CA 1
ATOM 914 C C . LEU A 1 112 ? 6.135 -2.030 -16.759 1.00 85.25 112 LEU A C 1
ATOM 916 O O . LEU A 1 112 ? 6.861 -1.802 -17.726 1.00 85.25 112 LEU A O 1
ATOM 920 N N . ARG A 1 113 ? 6.618 -2.196 -15.527 1.00 81.25 113 ARG A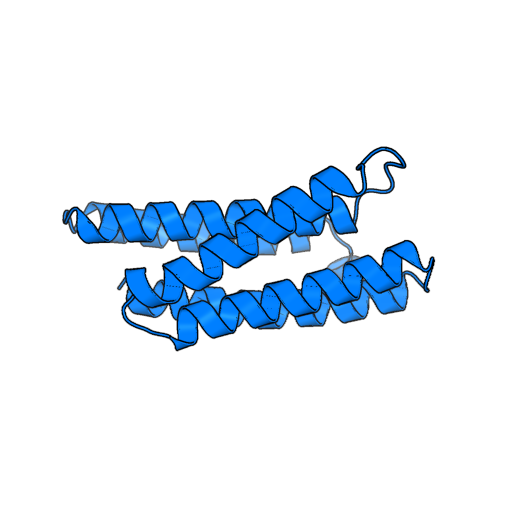 N 1
ATOM 921 C CA . ARG A 1 113 ? 8.046 -2.179 -15.233 1.00 81.25 113 ARG A CA 1
ATOM 922 C C . ARG A 1 113 ? 8.776 -3.383 -15.823 1.00 81.25 113 ARG A C 1
ATOM 924 O O . ARG A 1 113 ? 9.825 -3.201 -16.430 1.00 81.25 113 ARG A O 1
ATOM 931 N N . VAL A 1 114 ? 8.231 -4.587 -15.655 1.00 81.62 114 VAL A N 1
ATOM 932 C CA . VAL A 1 114 ? 8.803 -5.830 -16.206 1.00 81.62 114 VAL A CA 1
ATOM 933 C C . VAL A 1 114 ? 8.833 -5.789 -17.737 1.00 81.62 114 VAL A C 1
ATOM 935 O O . VAL A 1 114 ? 9.795 -6.243 -18.343 1.00 81.62 114 VAL A O 1
ATOM 938 N N . GLU A 1 115 ? 7.825 -5.179 -18.362 1.00 82.81 115 GLU A N 1
ATOM 939 C CA . GLU A 1 115 ? 7.774 -4.936 -19.810 1.00 82.81 115 GLU A CA 1
ATOM 940 C C . GLU A 1 115 ? 8.785 -3.881 -20.307 1.00 82.81 115 GLU A C 1
ATOM 942 O O . GLU A 1 115 ? 8.868 -3.643 -21.511 1.00 82.81 115 GLU A O 1
ATOM 947 N N . GLY A 1 116 ? 9.532 -3.218 -19.415 1.00 74.81 116 GLY A N 1
ATOM 948 C CA . GLY A 1 116 ? 10.504 -2.183 -19.783 1.00 74.81 116 GLY A CA 1
ATOM 949 C C . GLY A 1 116 ? 9.864 -0.915 -20.357 1.00 74.81 116 GLY A C 1
ATOM 950 O O . GLY A 1 116 ? 10.458 -0.251 -21.206 1.00 74.81 116 GLY A O 1
ATOM 951 N N . ARG A 1 117 ? 8.631 -0.587 -19.946 1.00 77.00 117 ARG A N 1
ATOM 952 C CA . ARG A 1 117 ? 7.901 0.597 -20.429 1.00 77.00 117 ARG A CA 1
ATOM 953 C C . ARG A 1 117 ? 8.532 1.901 -19.940 1.00 77.00 117 ARG A C 1
ATOM 955 O O . ARG A 1 117 ? 9.277 1.929 -18.964 1.00 77.00 117 ARG A O 1
ATOM 962 N N . ASP A 1 118 ? 8.162 2.993 -20.609 1.00 80.62 118 ASP A N 1
ATOM 963 C CA . ASP A 1 118 ? 8.634 4.348 -20.315 1.00 80.62 118 ASP A CA 1
ATOM 964 C C . ASP A 1 118 ? 8.512 4.702 -18.809 1.00 80.62 118 ASP A C 1
ATOM 966 O O . ASP A 1 118 ? 7.415 4.600 -18.240 1.00 80.62 118 ASP A O 1
ATOM 970 N N . PRO A 1 119 ? 9.597 5.157 -18.152 1.00 77.88 119 PRO A N 1
ATOM 971 C CA . PRO A 1 119 ? 9.583 5.575 -16.749 1.00 77.88 119 PRO A CA 1
ATOM 972 C C . PRO A 1 119 ? 8.526 6.638 -16.411 1.00 77.88 119 PRO A C 1
ATOM 974 O O . PRO A 1 119 ? 7.968 6.631 -15.315 1.00 77.88 119 PRO A O 1
ATOM 977 N N . THR A 1 120 ? 8.194 7.531 -17.345 1.00 82.38 120 THR A N 1
ATOM 978 C CA . THR A 1 120 ? 7.155 8.557 -17.157 1.00 82.38 120 THR A CA 1
ATOM 979 C C . THR A 1 120 ? 5.757 7.948 -17.052 1.00 82.38 120 THR A C 1
ATOM 981 O O . THR A 1 120 ? 4.929 8.414 -16.264 1.00 82.38 120 THR A O 1
ATOM 984 N N . LEU A 1 121 ? 5.492 6.864 -17.790 1.00 85.38 121 LEU A N 1
ATOM 985 C CA . LEU A 1 121 ? 4.243 6.111 -17.697 1.00 85.38 121 LEU A CA 1
ATOM 986 C C . LEU A 1 121 ? 4.129 5.407 -16.341 1.00 85.38 121 LEU A C 1
ATOM 988 O O . LEU A 1 121 ? 3.054 5.422 -15.735 1.00 85.38 121 LEU A O 1
ATOM 992 N N . ILE A 1 122 ? 5.235 4.828 -15.867 1.00 80.69 122 ILE A N 1
ATOM 993 C CA . ILE A 1 122 ? 5.330 4.174 -14.557 1.00 80.69 122 ILE A CA 1
ATOM 994 C C . ILE A 1 122 ? 5.053 5.188 -13.442 1.00 80.69 122 ILE A C 1
ATOM 996 O O . ILE A 1 122 ? 4.187 4.943 -12.606 1.00 80.69 122 ILE A O 1
ATOM 1000 N N . GLU A 1 123 ? 5.697 6.357 -13.461 1.00 80.44 123 GLU A N 1
ATOM 1001 C CA . GLU A 1 123 ? 5.482 7.402 -12.449 1.00 80.44 123 GLU A CA 1
ATOM 1002 C C . GLU A 1 123 ? 4.056 7.973 -12.479 1.00 80.44 123 GLU A C 1
ATOM 1004 O O . GLU A 1 123 ? 3.451 8.205 -11.429 1.00 80.44 123 GLU A O 1
ATOM 1009 N N . ARG A 1 124 ? 3.451 8.131 -13.664 1.00 85.19 124 ARG A N 1
ATOM 1010 C CA . ARG A 1 124 ? 2.036 8.523 -13.766 1.00 85.19 124 ARG A CA 1
ATOM 1011 C C . ARG A 1 124 ? 1.118 7.488 -13.116 1.00 85.19 124 ARG A C 1
ATOM 1013 O O . ARG A 1 124 ? 0.194 7.859 -12.399 1.00 85.19 124 ARG A O 1
ATOM 1020 N N . LYS A 1 125 ? 1.372 6.198 -13.341 1.00 84.44 125 LYS A N 1
ATOM 1021 C CA . LYS A 1 125 ? 0.576 5.120 -12.742 1.00 84.44 125 LYS A CA 1
ATOM 1022 C C . LYS A 1 125 ? 0.822 4.975 -11.243 1.00 84.44 125 LYS A C 1
ATOM 1024 O O . LYS A 1 125 ? -0.126 4.730 -10.505 1.00 84.44 125 LYS A O 1
ATOM 1029 N N . LEU A 1 126 ? 2.044 5.218 -10.774 1.00 82.44 126 LEU A N 1
ATOM 1030 C CA . LEU A 1 126 ? 2.342 5.325 -9.347 1.00 82.44 126 LEU A CA 1
ATOM 1031 C C . LEU A 1 126 ? 1.575 6.472 -8.685 1.00 82.44 126 LEU A C 1
ATOM 1033 O O . LEU A 1 126 ? 1.101 6.306 -7.567 1.00 82.44 126 LEU A O 1
ATOM 1037 N N . ARG A 1 127 ? 1.372 7.601 -9.373 1.00 80.75 127 ARG A N 1
ATOM 1038 C CA . ARG A 1 127 ? 0.524 8.684 -8.852 1.00 80.75 127 ARG A CA 1
ATOM 1039 C C . ARG A 1 127 ? -0.911 8.230 -8.599 1.00 80.75 127 ARG A C 1
ATOM 1041 O O . ARG A 1 127 ? -1.443 8.490 -7.527 1.00 80.75 127 ARG A O 1
ATOM 1048 N N . GLU A 1 128 ? -1.494 7.482 -9.532 1.00 86.06 128 GLU A N 1
ATOM 1049 C CA . GLU A 1 128 ? -2.823 6.888 -9.334 1.00 86.06 128 GLU A CA 1
ATOM 1050 C C . GLU A 1 128 ? -2.847 5.888 -8.163 1.00 86.06 128 GLU A C 1
ATOM 1052 O O . GLU A 1 128 ? -3.867 5.761 -7.490 1.00 86.06 128 GLU A O 1
ATOM 1057 N N . VAL A 1 129 ? -1.748 5.163 -7.920 1.00 85.31 129 VAL A N 1
ATOM 1058 C CA . VAL A 1 129 ? -1.610 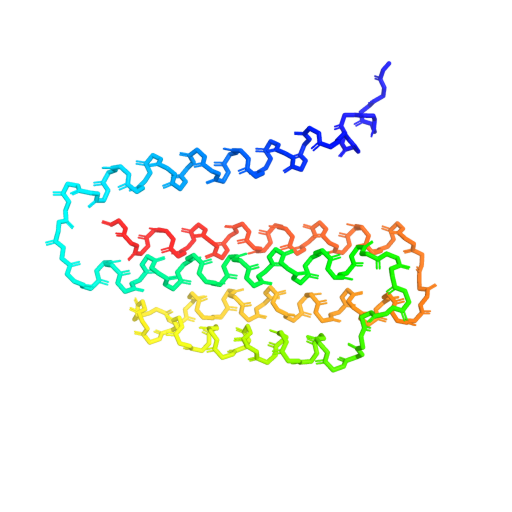4.281 -6.748 1.00 85.31 129 VAL A CA 1
ATOM 1059 C C . VAL A 1 129 ? -1.597 5.103 -5.460 1.00 85.31 129 VAL A C 1
ATOM 1061 O O . VAL A 1 129 ? -2.287 4.734 -4.514 1.00 85.31 129 VAL A O 1
ATOM 1064 N N . TYR A 1 130 ? -0.858 6.218 -5.420 1.00 80.56 130 TYR A N 1
ATOM 1065 C CA . TYR A 1 130 ? -0.795 7.092 -4.245 1.00 80.56 130 TYR A CA 1
ATOM 1066 C C . TYR A 1 130 ? -2.163 7.657 -3.875 1.00 80.56 130 TYR A C 1
ATOM 1068 O O . TYR A 1 130 ? -2.535 7.610 -2.707 1.00 80.56 130 TYR A O 1
ATOM 1076 N N . GLU A 1 131 ? -2.924 8.137 -4.857 1.00 82.81 131 GLU A N 1
ATOM 1077 C CA . GLU A 1 131 ? -4.265 8.685 -4.630 1.00 82.81 131 GLU A CA 1
ATOM 1078 C C . GLU A 1 131 ? -5.239 7.634 -4.078 1.00 82.81 131 GLU A C 1
ATOM 1080 O O . GLU A 1 131 ? -6.029 7.924 -3.181 1.00 82.81 131 GLU A O 1
ATOM 1085 N N . GLU A 1 132 ? -5.188 6.399 -4.581 1.00 85.38 132 GLU A N 1
ATOM 1086 C CA . GLU A 1 132 ? -6.040 5.320 -4.071 1.00 85.38 132 GLU A CA 1
ATOM 1087 C C . GLU A 1 132 ? -5.585 4.812 -2.698 1.00 85.38 132 GLU A C 1
ATOM 1089 O O . GLU A 1 132 ? -6.422 4.512 -1.844 1.00 85.38 132 GLU A O 1
ATOM 1094 N N . ALA A 1 133 ? -4.274 4.760 -2.452 1.00 78.88 133 ALA A N 1
ATOM 1095 C CA . ALA A 1 133 ? -3.727 4.402 -1.148 1.00 78.88 133 ALA A CA 1
ATOM 1096 C C . ALA A 1 133 ? -4.123 5.428 -0.081 1.00 78.88 133 ALA A C 1
ATOM 1098 O O . ALA A 1 133 ? -4.524 5.038 1.013 1.00 78.88 133 ALA A O 1
ATOM 1099 N N . ASP A 1 134 ? -4.095 6.720 -0.410 1.00 77.50 134 ASP A N 1
ATOM 1100 C CA . ASP A 1 134 ? -4.503 7.794 0.496 1.00 77.50 134 ASP A CA 1
ATOM 1101 C C . ASP A 1 134 ? -5.969 7.636 0.930 1.00 77.50 134 ASP A C 1
ATOM 1103 O O . ASP A 1 134 ? -6.271 7.562 2.123 1.00 77.50 134 ASP A O 1
ATOM 1107 N N . LYS A 1 135 ? -6.877 7.416 -0.031 1.00 81.69 135 LYS A N 1
ATOM 1108 C CA . LYS A 1 135 ? -8.296 7.132 0.248 1.00 81.69 135 LYS A CA 1
ATOM 1109 C C . LYS A 1 135 ? -8.489 5.866 1.087 1.00 81.69 135 LYS A C 1
ATOM 1111 O O . LYS A 1 135 ? -9.329 5.841 1.991 1.00 81.69 135 LYS A O 1
ATOM 1116 N N . ALA A 1 136 ? -7.754 4.794 0.778 1.00 81.94 136 ALA A N 1
ATOM 1117 C CA . ALA A 1 136 ? -7.848 3.524 1.500 1.00 81.94 136 ALA A CA 1
ATOM 1118 C C . ALA A 1 136 ? -7.433 3.687 2.967 1.00 81.94 136 ALA A C 1
ATOM 1120 O O . ALA A 1 136 ? -8.103 3.186 3.877 1.00 81.94 136 ALA A O 1
ATOM 1121 N N . VAL A 1 137 ? -6.356 4.432 3.195 1.00 78.31 137 VAL A N 1
ATOM 1122 C CA . VAL A 1 137 ? -5.827 4.691 4.524 1.00 78.31 137 VAL A CA 1
ATOM 1123 C C . VAL A 1 137 ? -6.726 5.658 5.300 1.00 78.31 137 VAL A C 1
ATOM 1125 O O . VAL A 1 137 ? -7.038 5.383 6.457 1.00 78.31 137 VAL A O 1
ATOM 1128 N N . GLU A 1 138 ? -7.231 6.726 4.681 1.00 77.12 138 GLU A N 1
ATOM 1129 C CA . GLU A 1 138 ? -8.206 7.628 5.307 1.00 77.12 138 GLU A CA 1
ATOM 1130 C C . GLU A 1 138 ? -9.467 6.863 5.748 1.00 77.12 138 GLU A C 1
ATOM 1132 O O . GLU A 1 138 ? -9.944 7.017 6.876 1.00 77.12 138 GLU A O 1
ATOM 1137 N N . GLY A 1 139 ? -9.986 5.982 4.886 1.00 78.31 139 GLY A N 1
ATOM 1138 C CA . GLY A 1 139 ? -11.123 5.118 5.201 1.00 78.31 139 GLY A CA 1
ATOM 1139 C C . GLY A 1 139 ? -10.845 4.181 6.378 1.00 78.31 139 GLY A C 1
ATOM 1140 O O . GLY A 1 139 ? -11.704 4.009 7.246 1.00 78.31 139 GLY A O 1
ATOM 1141 N N . MET A 1 140 ? -9.636 3.622 6.442 1.00 77.06 140 MET A N 1
ATOM 1142 C CA . MET A 1 140 ? -9.183 2.798 7.559 1.00 77.06 140 MET A CA 1
ATOM 1143 C C . MET A 1 140 ? -9.113 3.605 8.863 1.00 77.06 140 MET A C 1
ATOM 1145 O O . MET A 1 140 ? -9.684 3.177 9.866 1.00 77.06 140 MET A O 1
ATOM 1149 N N . PHE A 1 141 ? -8.505 4.795 8.849 1.00 73.31 141 PHE A N 1
ATOM 1150 C CA . PHE A 1 141 ? -8.395 5.662 10.028 1.00 73.31 141 PHE A CA 1
ATOM 1151 C C . PHE A 1 141 ? -9.747 6.143 10.551 1.00 73.31 141 PHE A C 1
ATOM 1153 O O . PHE A 1 141 ? -9.974 6.109 11.760 1.00 73.31 141 PHE A O 1
ATOM 1160 N N . LYS A 1 142 ? -10.688 6.492 9.667 1.00 75.94 142 LYS A N 1
ATOM 1161 C CA . 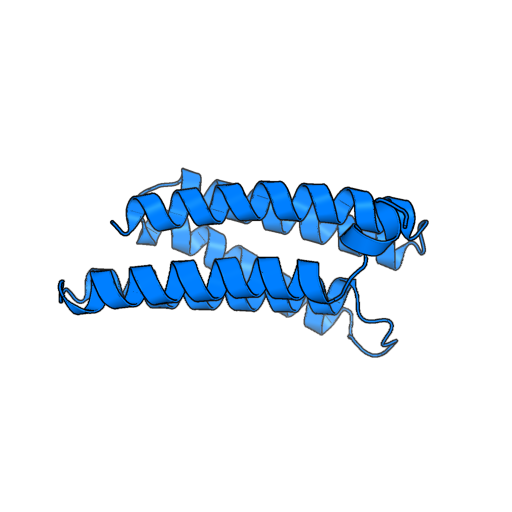LYS A 1 142 ? -12.065 6.850 10.054 1.00 75.94 142 LYS A CA 1
ATOM 1162 C C . LYS A 1 142 ? -12.790 5.747 10.827 1.00 75.94 142 LYS A C 1
ATOM 1164 O O . LYS A 1 142 ? -13.734 6.047 11.543 1.00 75.94 142 LYS A O 1
ATOM 1169 N N . LYS A 1 143 ? -12.395 4.479 10.676 1.00 74.44 143 LYS A N 1
ATOM 1170 C CA . LYS A 1 143 ? -12.981 3.338 11.409 1.00 74.44 143 LYS A CA 1
ATOM 1171 C C . LYS A 1 143 ? -12.221 2.959 12.676 1.00 74.44 143 LYS A C 1
ATOM 1173 O O . LYS A 1 143 ? -12.596 1.987 13.346 1.00 74.44 143 LYS A O 1
ATOM 1178 N N . LEU A 1 144 ? -11.141 3.672 12.967 1.00 65.50 144 LEU A N 1
ATOM 1179 C CA . LEU A 1 144 ? -10.378 3.515 14.194 1.00 65.50 144 LEU A CA 1
ATOM 1180 C C . LEU A 1 144 ? -10.703 4.574 15.254 1.00 65.50 144 LEU A C 1
ATOM 1182 O O . LEU A 1 144 ? -10.452 4.315 16.428 1.00 65.50 144 LEU A O 1
ATOM 1186 N N . VAL A 1 145 ? 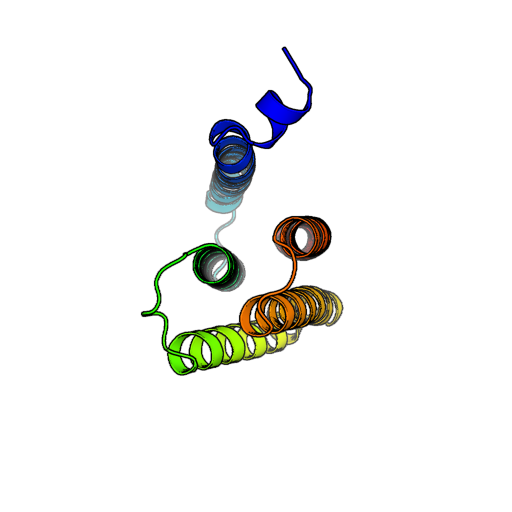-11.194 5.745 14.837 1.00 57.94 145 VAL A N 1
ATOM 1187 C CA . VAL A 1 145 ? -11.682 6.835 15.706 1.00 57.94 145 VAL A CA 1
ATOM 1188 C C . VAL A 1 145 ? -13.135 6.574 16.094 1.00 57.94 145 VAL A C 1
ATOM 1190 O O . VAL A 1 145 ? -13.468 6.799 17.282 1.00 57.94 145 VAL A O 1
#

Secondary structure (DSSP, 8-state):
--HHHHHTSHHHHHHHHHHHHHHHHHHHHHHHTS--HHHHHHHHHHHHHHHHHHHHHHHHH---TTS-HHHHHHHHHHHHHHHHHHHHHTT-HHHHHHHHHHHHHHHHHHHHHHTT--HHHHHHHHHHHHHHHHHHHHHHHHTT-

Sequence (145 aa):
MSFWDIVNSPVILTLVTLIWGSLVASWVTALWQKRSHHHEVKLKYAQEVTSAYQEYIRMIRSNLDRLSGKDFDDLHSHMVSQARIAGFLFRDKRIGQSWQTVIDKLASVRALRVEGRDPTLIERKLREVYEEADKAVEGMFKKLV

Radius of gyration: 16.36 Å; chains: 1; bounding box: 35×42×47 Å

Foldseek 3Di:
DDPVCVVPDVVVVVVVVVVVVVVLVVVVVVCVVPDDPLLVVLNVLLVVLVVLLVVLVCVLPDPPPPCPVVVNVVSLVVQLVSLVVLCVSLVHNVLSVLSVVLSVLSVVLVVCVVVVHDPVVSVVSVVVSVVSVVVSSVVSVVSSD

pLDDT: mean 71.77, std 17.37, range [28.17, 92.94]